Protein AF-A0A951IP80-F1 (afdb_monomer_lite)

Structure (mmCIF, N/CA/C/O backbone):
data_AF-A0A951IP80-F1
#
_entry.id   AF-A0A951IP80-F1
#
loop_
_atom_site.group_PDB
_atom_site.id
_atom_site.type_symbol
_atom_site.label_atom_id
_atom_site.label_alt_id
_atom_site.label_comp_id
_atom_site.label_asym_id
_atom_site.label_entity_id
_atom_site.label_seq_id
_atom_site.pdbx_PDB_ins_code
_atom_site.Cartn_x
_atom_site.Cartn_y
_atom_site.Cartn_z
_atom_site.occupancy
_atom_site.B_iso_or_equiv
_atom_site.auth_seq_id
_atom_site.auth_comp_id
_atom_site.auth_asym_id
_atom_site.auth_atom_id
_atom_site.pdbx_PDB_model_num
ATOM 1 N N . MET A 1 1 ? 84.090 -41.559 -26.066 1.00 47.00 1 MET A N 1
ATOM 2 C CA . MET A 1 1 ? 82.764 -41.017 -26.431 1.00 47.00 1 MET A CA 1
ATOM 3 C C . MET A 1 1 ? 81.929 -41.027 -25.162 1.00 47.00 1 MET A C 1
ATOM 5 O O . MET A 1 1 ? 81.468 -42.090 -24.776 1.00 47.00 1 MET A O 1
ATOM 9 N N . THR A 1 2 ? 81.849 -39.901 -24.449 1.00 48.41 2 THR A N 1
ATOM 10 C CA . THR A 1 2 ? 81.230 -39.841 -23.113 1.00 48.41 2 THR A CA 1
ATOM 11 C C . THR A 1 2 ? 80.015 -38.926 -23.162 1.00 48.41 2 THR A C 1
ATOM 13 O O . THR A 1 2 ? 80.117 -37.756 -23.520 1.00 48.41 2 THR A O 1
ATOM 16 N N . GLN A 1 3 ? 78.868 -39.521 -22.856 1.00 48.12 3 GLN A N 1
ATOM 17 C CA . GLN A 1 3 ? 77.526 -38.951 -22.875 1.00 48.12 3 GLN A CA 1
ATOM 18 C C . GLN A 1 3 ? 77.336 -38.036 -21.652 1.00 48.12 3 GLN A C 1
ATOM 20 O O . GLN A 1 3 ? 77.692 -38.412 -20.537 1.00 48.12 3 GLN A O 1
ATOM 25 N N . ARG A 1 4 ? 76.804 -36.827 -21.855 1.00 50.78 4 ARG A N 1
ATOM 26 C CA . ARG A 1 4 ? 76.487 -35.860 -20.788 1.00 50.78 4 ARG A CA 1
ATOM 27 C C . ARG A 1 4 ? 75.000 -36.009 -20.408 1.00 50.78 4 ARG A C 1
ATOM 29 O O . ARG A 1 4 ? 74.190 -36.132 -21.326 1.00 50.78 4 ARG A O 1
ATOM 36 N N . PRO A 1 5 ? 74.633 -36.039 -19.111 1.00 52.88 5 PRO A N 1
ATOM 37 C CA . PRO A 1 5 ? 73.276 -36.376 -18.676 1.00 52.88 5 PRO A CA 1
ATOM 38 C C . PRO A 1 5 ? 72.271 -35.234 -18.905 1.00 52.88 5 PRO A C 1
ATOM 40 O O . PRO A 1 5 ? 72.641 -34.058 -18.921 1.00 52.88 5 PRO A O 1
ATOM 43 N N . ALA A 1 6 ? 71.004 -35.615 -19.085 1.00 57.28 6 ALA A N 1
ATOM 44 C CA . ALA A 1 6 ? 69.852 -34.736 -19.293 1.00 57.28 6 ALA A CA 1
ATOM 45 C C . ALA A 1 6 ? 69.520 -33.879 -18.046 1.00 57.28 6 ALA A C 1
ATOM 47 O O . ALA A 1 6 ? 69.810 -34.307 -16.926 1.00 57.28 6 ALA A O 1
ATOM 48 N N . PRO A 1 7 ? 68.918 -32.682 -18.213 1.00 59.06 7 PRO A N 1
ATOM 49 C CA . PRO A 1 7 ? 68.475 -31.853 -17.090 1.00 59.06 7 PRO A CA 1
ATOM 50 C C . PRO A 1 7 ? 67.251 -32.462 -16.372 1.00 59.06 7 PRO A C 1
ATOM 52 O O . PRO A 1 7 ? 66.453 -33.141 -17.021 1.00 59.06 7 PRO A O 1
ATOM 55 N N . PRO A 1 8 ? 67.092 -32.231 -15.053 1.00 50.91 8 PRO A N 1
ATOM 56 C CA . PRO A 1 8 ? 66.005 -32.804 -14.265 1.00 50.91 8 PRO A CA 1
ATOM 57 C C . PRO A 1 8 ? 64.654 -32.140 -14.561 1.00 50.91 8 PRO A C 1
ATOM 59 O O . PRO A 1 8 ? 64.581 -30.936 -14.804 1.00 50.91 8 PRO A O 1
ATOM 62 N N . ASP A 1 9 ? 63.615 -32.974 -14.501 1.00 52.50 9 ASP A N 1
ATOM 63 C CA . ASP A 1 9 ? 62.179 -32.704 -14.617 1.00 52.50 9 ASP A CA 1
ATOM 64 C C . ASP A 1 9 ? 61.736 -31.257 -14.351 1.00 52.50 9 ASP A C 1
ATOM 66 O O . ASP A 1 9 ? 61.781 -30.753 -13.223 1.00 52.50 9 ASP A O 1
ATOM 70 N N . ALA A 1 10 ? 61.193 -30.622 -15.392 1.00 47.12 10 ALA A N 1
ATOM 71 C CA . ALA A 1 10 ? 60.323 -29.468 -15.233 1.00 47.12 10 ALA A CA 1
ATOM 72 C C . ALA A 1 10 ? 59.035 -29.927 -14.532 1.00 47.12 10 ALA A C 1
ATOM 74 O O . ALA A 1 10 ? 58.281 -30.747 -15.059 1.00 47.12 10 ALA A O 1
ATOM 75 N N . ARG A 1 11 ? 58.791 -29.412 -13.326 1.00 52.41 11 ARG A N 1
ATOM 76 C CA . ARG A 1 11 ? 57.542 -29.636 -12.590 1.00 52.41 11 ARG A CA 1
ATOM 77 C C . ARG A 1 11 ? 56.383 -29.060 -13.418 1.00 52.41 11 ARG A C 1
ATOM 79 O O . ARG A 1 11 ? 56.480 -27.903 -13.830 1.00 52.41 11 ARG A O 1
ATOM 86 N N . PRO A 1 12 ? 55.287 -29.795 -13.661 1.00 54.66 12 PRO A N 1
ATOM 87 C CA . PRO A 1 12 ? 54.096 -29.188 -14.221 1.00 54.66 12 PRO A CA 1
ATOM 88 C C . PRO A 1 12 ? 53.408 -28.479 -13.061 1.00 54.66 12 PRO A C 1
ATOM 90 O O . PRO A 1 12 ? 52.865 -29.155 -12.204 1.00 54.66 12 PRO A O 1
ATOM 93 N N . ASP A 1 13 ? 53.563 -27.161 -12.956 1.00 58.41 13 ASP A N 1
ATOM 94 C CA . ASP A 1 13 ? 52.585 -26.218 -12.376 1.00 58.41 13 ASP A CA 1
ATOM 95 C C . ASP A 1 13 ? 53.244 -24.857 -12.065 1.00 58.41 13 ASP A C 1
ATOM 97 O O . ASP A 1 13 ? 53.016 -24.252 -11.022 1.00 58.41 13 ASP A O 1
ATOM 101 N N . ASP A 1 14 ? 54.015 -24.309 -13.011 1.00 53.41 14 ASP A N 1
ATOM 102 C CA . ASP A 1 14 ? 54.258 -22.859 -13.092 1.00 53.41 14 ASP A CA 1
ATOM 103 C C . ASP A 1 14 ? 53.022 -22.175 -13.706 1.00 53.41 14 ASP A C 1
ATOM 105 O O . ASP A 1 14 ? 53.070 -21.571 -14.781 1.00 53.41 14 ASP A O 1
ATOM 109 N N . LYS A 1 15 ? 51.858 -22.307 -13.056 1.00 57.50 15 LYS A N 1
ATOM 110 C CA . LYS A 1 15 ? 50.717 -21.445 -13.385 1.00 57.50 15 LYS A CA 1
ATOM 111 C C . LYS A 1 15 ? 50.960 -20.093 -12.718 1.00 57.50 15 LYS A C 1
ATOM 113 O O . LYS A 1 15 ? 51.047 -20.052 -11.490 1.00 57.50 15 LYS A O 1
ATOM 118 N N . PRO A 1 16 ? 51.065 -18.994 -13.485 1.00 58.12 16 PRO A N 1
ATOM 119 C CA . PRO A 1 16 ? 51.219 -17.675 -12.893 1.00 58.12 16 PRO A CA 1
ATOM 120 C C . PRO A 1 16 ? 50.029 -17.374 -11.965 1.00 58.12 16 PRO A C 1
ATOM 122 O O . PRO A 1 16 ? 48.920 -17.869 -12.213 1.00 58.12 16 PRO A O 1
ATOM 125 N N . PRO A 1 17 ? 50.234 -16.581 -10.895 1.00 59.47 17 PRO A N 1
ATOM 126 C CA . PRO A 1 17 ? 49.144 -16.146 -10.034 1.00 59.47 17 PRO A CA 1
ATOM 127 C C . PRO A 1 17 ? 48.072 -15.481 -10.896 1.00 59.47 17 PRO A C 1
ATOM 129 O O . PRO A 1 17 ? 48.369 -14.651 -11.754 1.00 59.47 17 PRO A O 1
ATOM 132 N N . ARG A 1 18 ? 46.823 -15.908 -10.703 1.00 59.94 18 ARG A N 1
ATOM 133 C CA . ARG A 1 18 ? 45.674 -15.411 -11.457 1.00 59.94 18 ARG A CA 1
ATOM 134 C C . ARG A 1 18 ? 45.566 -13.910 -11.200 1.00 59.94 18 ARG A C 1
ATOM 136 O O . ARG A 1 18 ? 45.327 -13.506 -10.065 1.00 59.94 18 ARG A O 1
ATOM 143 N N . ASP A 1 19 ? 45.789 -13.116 -12.239 1.00 55.72 19 ASP A N 1
ATOM 144 C CA . ASP A 1 19 ? 45.681 -11.662 -12.187 1.00 55.72 19 ASP A CA 1
ATOM 145 C C . ASP A 1 19 ? 44.288 -11.293 -11.629 1.00 55.72 19 ASP A C 1
ATOM 147 O O . ASP A 1 19 ? 43.281 -11.766 -12.176 1.00 55.72 19 ASP A O 1
ATOM 151 N N . PRO A 1 20 ? 44.169 -10.492 -10.548 1.00 56.09 20 PRO A N 1
ATOM 152 C CA . PRO A 1 20 ? 42.867 -10.079 -10.012 1.00 56.09 20 PRO A CA 1
ATOM 153 C C . PRO A 1 20 ? 42.068 -9.212 -11.002 1.00 56.09 20 PRO A C 1
ATOM 155 O O . PRO A 1 20 ? 40.910 -8.895 -10.748 1.00 56.09 20 PRO A O 1
ATOM 158 N N . ALA A 1 21 ? 42.667 -8.850 -12.141 1.00 55.22 21 ALA A N 1
ATOM 159 C CA . ALA A 1 21 ? 42.051 -8.105 -13.232 1.00 55.22 21 ALA A CA 1
ATOM 160 C C . ALA A 1 21 ? 40.950 -8.872 -13.990 1.00 55.22 21 ALA A C 1
ATOM 162 O O . ALA A 1 21 ? 40.260 -8.277 -14.817 1.00 55.22 21 ALA A O 1
ATOM 163 N N . HIS A 1 22 ? 40.764 -10.171 -13.736 1.00 55.94 22 HIS A N 1
ATOM 164 C CA . HIS A 1 22 ? 39.645 -10.921 -14.299 1.00 55.94 22 HIS A CA 1
ATOM 165 C C . HIS A 1 22 ? 38.488 -10.969 -13.298 1.00 55.94 22 HIS A C 1
ATOM 167 O O . HIS A 1 22 ? 38.520 -11.805 -12.388 1.00 55.94 22 HIS A O 1
ATOM 173 N N . PRO A 1 23 ? 37.468 -10.096 -13.437 1.00 63.88 23 PRO A N 1
ATOM 174 C CA . PRO A 1 23 ? 36.306 -10.146 -12.567 1.00 63.88 23 PRO A CA 1
ATOM 175 C C . PRO A 1 23 ? 35.676 -11.538 -12.641 1.00 63.88 23 PRO A C 1
ATOM 177 O O . PRO A 1 23 ? 35.569 -12.143 -13.712 1.00 63.88 23 PRO A O 1
ATOM 180 N N . VAL A 1 24 ? 35.273 -12.060 -11.484 1.00 68.88 24 VAL A N 1
ATOM 181 C CA . VAL A 1 24 ? 34.455 -13.272 -11.428 1.00 68.88 24 VAL A CA 1
ATOM 182 C C . VAL A 1 24 ? 33.186 -12.998 -12.235 1.00 68.88 24 VAL A C 1
ATOM 184 O O . VAL A 1 24 ? 32.571 -11.943 -12.083 1.00 68.88 24 VAL A O 1
ATOM 187 N N . SER A 1 25 ? 32.825 -13.927 -13.123 1.00 70.31 25 SER A N 1
ATOM 188 C CA . SER A 1 25 ? 31.600 -13.820 -13.918 1.00 70.31 25 SER A CA 1
ATOM 189 C C . SER A 1 25 ? 30.406 -13.569 -12.992 1.00 70.31 25 SER A C 1
ATOM 191 O O . SER A 1 25 ? 30.200 -14.314 -12.032 1.00 70.31 25 SER A O 1
ATOM 193 N N . ARG A 1 26 ? 29.648 -12.502 -13.264 1.00 73.19 26 ARG A N 1
ATOM 194 C CA . ARG A 1 26 ? 28.523 -12.063 -12.425 1.00 73.19 26 ARG A CA 1
ATOM 195 C C . ARG A 1 26 ? 27.257 -12.902 -12.614 1.00 73.19 26 ARG A C 1
ATOM 197 O O . ARG A 1 26 ? 26.335 -12.830 -11.809 1.00 73.19 26 ARG A O 1
ATOM 204 N N . THR A 1 27 ? 27.231 -13.746 -13.643 1.00 73.88 27 THR A N 1
ATOM 205 C CA . THR A 1 27 ? 26.127 -14.667 -13.925 1.00 73.88 27 THR A CA 1
ATOM 206 C C . THR A 1 27 ? 26.266 -15.964 -13.133 1.00 73.88 27 THR A C 1
ATOM 208 O O . THR A 1 27 ? 27.230 -16.706 -13.361 1.00 73.88 27 THR A O 1
ATOM 211 N N . PRO A 1 28 ? 25.298 -16.317 -12.269 1.00 73.75 28 PRO A N 1
ATOM 212 C CA . PRO A 1 28 ? 25.217 -17.660 -11.707 1.00 73.75 28 PRO A CA 1
ATOM 213 C C . PRO A 1 28 ? 25.066 -18.674 -12.848 1.00 73.75 28 PRO A C 1
ATOM 215 O O . PRO A 1 28 ? 24.139 -18.573 -13.649 1.00 73.75 28 PRO A O 1
ATOM 218 N N . ARG A 1 29 ? 25.974 -19.650 -12.955 1.00 74.75 29 ARG A N 1
ATOM 219 C CA . ARG A 1 29 ? 25.961 -20.628 -14.053 1.00 74.75 29 ARG A CA 1
ATOM 220 C C . ARG A 1 29 ? 26.311 -22.018 -13.555 1.00 74.75 29 ARG A C 1
ATOM 222 O O . ARG A 1 29 ? 27.239 -22.192 -12.768 1.00 74.75 29 ARG A O 1
ATOM 229 N N . ALA A 1 30 ? 25.572 -23.010 -14.042 1.00 79.56 30 ALA A N 1
ATOM 230 C CA . ALA A 1 30 ? 25.906 -24.403 -13.804 1.00 79.56 30 ALA A CA 1
ATOM 231 C C . ALA A 1 30 ? 27.158 -24.796 -14.617 1.00 79.56 30 ALA A C 1
ATOM 233 O O . ALA A 1 30 ? 27.371 -24.283 -15.723 1.00 79.56 30 ALA A O 1
ATOM 234 N N . PRO A 1 31 ? 27.998 -25.715 -14.113 1.00 79.00 31 PRO A N 1
ATOM 235 C CA . PRO A 1 31 ? 29.113 -26.248 -14.887 1.00 79.00 31 PRO A CA 1
ATOM 236 C C . PRO A 1 31 ? 28.635 -26.828 -16.229 1.00 79.00 31 PRO A C 1
ATOM 238 O O . PRO A 1 31 ? 27.698 -27.619 -16.267 1.00 79.00 31 PRO A O 1
ATOM 241 N N . GLY A 1 32 ? 29.283 -26.444 -17.334 1.00 81.62 32 GLY A N 1
ATOM 242 C CA . GLY A 1 32 ? 29.000 -26.982 -18.674 1.00 81.62 32 GLY A CA 1
ATOM 243 C C . GLY A 1 32 ? 27.855 -26.322 -19.456 1.00 81.62 32 GLY A C 1
ATOM 244 O O . GLY A 1 32 ? 27.621 -26.707 -20.598 1.00 81.62 32 GLY A O 1
ATOM 245 N N . SER A 1 33 ? 27.161 -25.321 -18.907 1.00 79.69 33 SER A N 1
ATOM 246 C CA . SER A 1 33 ? 26.163 -24.540 -19.667 1.00 79.69 33 SER A CA 1
ATOM 247 C C . SER A 1 33 ? 26.809 -23.771 -20.840 1.00 79.69 33 SER A C 1
ATOM 249 O O . SER A 1 33 ? 28.026 -23.623 -20.842 1.00 79.69 33 SER A O 1
ATOM 251 N N . PRO A 1 34 ? 26.068 -23.249 -21.837 1.00 78.81 34 PRO A N 1
ATOM 252 C CA . PRO A 1 34 ? 26.581 -22.319 -22.865 1.00 78.81 34 PRO A CA 1
ATOM 253 C C . PRO A 1 34 ? 26.876 -20.917 -22.289 1.00 78.81 34 PRO A C 1
ATOM 255 O O . PRO A 1 34 ? 26.401 -20.632 -21.186 1.00 78.81 34 PRO A O 1
ATOM 258 N N . PRO A 1 35 ? 27.724 -20.085 -22.935 1.00 72.94 35 PRO A N 1
ATOM 259 C CA . PRO A 1 35 ? 28.078 -18.755 -22.425 1.00 72.94 35 PRO A CA 1
ATOM 260 C C . PRO A 1 35 ? 26.835 -17.859 -22.281 1.00 72.94 35 PRO A C 1
ATOM 262 O O . PRO A 1 35 ? 25.875 -18.057 -23.029 1.00 72.94 35 PRO A O 1
ATOM 265 N N . PRO A 1 36 ? 26.827 -16.923 -21.314 1.00 69.06 36 PRO A N 1
ATOM 266 C CA . PRO A 1 36 ? 25.682 -16.049 -21.078 1.00 69.06 36 PRO A CA 1
ATOM 267 C C . PRO A 1 36 ? 25.391 -15.166 -22.296 1.00 69.06 36 PRO A C 1
ATOM 269 O O . PRO A 1 36 ? 26.296 -14.812 -23.056 1.00 69.06 36 PRO A O 1
ATOM 272 N N . ALA A 1 37 ? 24.122 -14.801 -22.479 1.00 74.44 37 ALA A N 1
ATOM 273 C CA . ALA A 1 37 ? 23.787 -13.718 -23.389 1.00 74.44 37 ALA A CA 1
ATOM 274 C C . ALA A 1 37 ? 24.314 -12.397 -22.803 1.00 74.44 37 ALA A C 1
ATOM 276 O O . ALA A 1 37 ? 24.387 -12.238 -21.587 1.00 74.44 37 ALA A O 1
ATOM 277 N N . ALA A 1 38 ? 24.644 -11.425 -23.656 1.00 68.38 38 ALA A N 1
ATOM 278 C CA . ALA A 1 38 ? 25.215 -10.145 -23.219 1.00 68.38 38 ALA A CA 1
ATOM 279 C C . ALA A 1 38 ? 24.339 -9.388 -22.193 1.00 68.38 38 ALA A C 1
ATOM 281 O O . ALA A 1 38 ? 24.856 -8.625 -21.386 1.00 68.38 38 ALA A O 1
ATOM 282 N N . ALA A 1 39 ? 23.020 -9.614 -22.194 1.00 66.62 39 ALA A N 1
ATOM 283 C CA . ALA A 1 39 ? 22.103 -9.031 -21.214 1.00 66.62 39 ALA A CA 1
ATOM 284 C C . ALA A 1 39 ? 22.272 -9.618 -19.799 1.00 66.62 39 ALA A C 1
ATOM 286 O O . ALA A 1 39 ? 22.064 -8.913 -18.815 1.00 66.62 39 ALA A O 1
ATOM 287 N N . ASP A 1 40 ? 22.678 -10.884 -19.694 1.00 67.12 40 ASP A N 1
ATOM 288 C CA . ASP A 1 40 ? 22.830 -11.572 -18.412 1.00 67.12 40 ASP A CA 1
ATOM 289 C C . ASP A 1 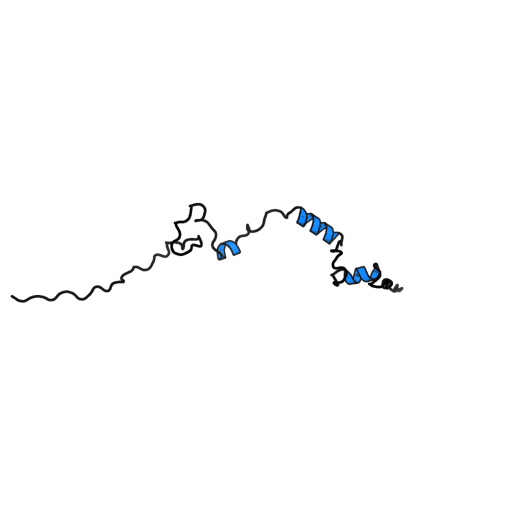40 ? 24.180 -11.249 -17.753 1.00 67.12 40 ASP A C 1
ATOM 291 O O . ASP A 1 40 ? 24.291 -11.293 -16.53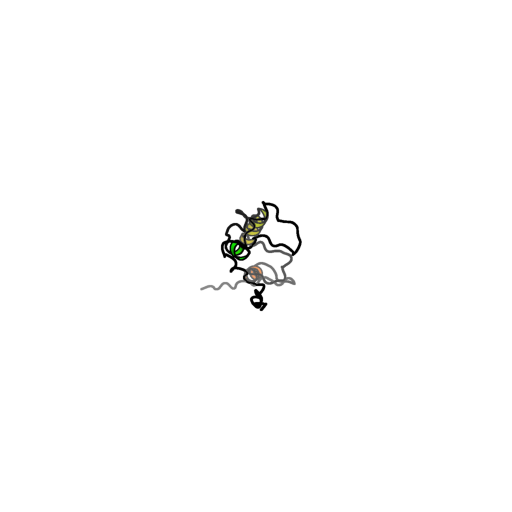0 1.00 67.12 40 ASP A O 1
ATOM 295 N N . GLU A 1 41 ? 25.206 -10.862 -18.526 1.00 68.56 41 GLU A N 1
ATOM 296 C CA . GLU A 1 41 ? 26.556 -10.558 -18.010 1.00 68.56 41 GLU A CA 1
ATOM 297 C C . GLU A 1 41 ? 26.599 -9.418 -16.976 1.00 68.56 41 GLU A C 1
ATOM 299 O O . GLU A 1 41 ? 27.574 -9.294 -16.228 1.00 68.56 41 GLU A O 1
ATOM 304 N N . HIS A 1 42 ? 25.535 -8.616 -16.894 1.00 72.00 42 HIS A N 1
ATOM 305 C CA . HIS A 1 42 ? 25.439 -7.438 -16.036 1.00 72.00 42 HIS A CA 1
ATOM 306 C C . HIS A 1 42 ? 24.569 -7.619 -14.787 1.00 72.00 42 HIS A C 1
ATOM 308 O O . HIS A 1 42 ? 24.298 -6.630 -14.109 1.00 72.00 42 HIS A O 1
ATOM 314 N N . LEU A 1 43 ? 24.150 -8.843 -14.448 1.00 79.81 43 LEU A N 1
ATOM 315 C CA . LEU A 1 43 ? 23.435 -9.074 -13.191 1.00 79.81 43 LEU A CA 1
ATOM 316 C C . LEU A 1 43 ? 24.293 -8.639 -11.994 1.00 79.81 43 LEU A C 1
ATOM 318 O O . LEU A 1 43 ? 25.472 -8.973 -11.901 1.00 79.81 43 LEU A O 1
ATOM 322 N N . GLU A 1 44 ? 23.691 -7.899 -11.071 1.00 85.19 44 GLU A N 1
ATOM 323 C CA . GLU A 1 44 ? 24.348 -7.476 -9.837 1.00 85.19 44 GLU A CA 1
ATOM 324 C C . GLU A 1 44 ? 24.699 -8.690 -8.960 1.00 85.19 44 GLU A C 1
ATOM 326 O O . GLU A 1 44 ? 23.912 -9.642 -8.812 1.00 85.19 44 GLU A O 1
ATOM 331 N N . LEU A 1 45 ? 25.887 -8.648 -8.350 1.00 85.44 45 LEU A N 1
ATOM 332 C CA . LEU A 1 45 ? 26.310 -9.658 -7.382 1.00 85.44 45 LEU A CA 1
ATOM 333 C C . LEU A 1 45 ? 25.394 -9.629 -6.148 1.00 85.44 45 LEU A C 1
ATOM 335 O O . LEU A 1 45 ? 24.839 -8.582 -5.828 1.00 85.44 45 LEU A O 1
ATOM 339 N N . PRO A 1 46 ? 25.255 -10.733 -5.389 1.00 85.31 46 PRO A N 1
ATOM 340 C CA . PRO A 1 46 ? 24.381 -10.758 -4.214 1.00 85.31 46 PRO A CA 1
ATOM 341 C C . PRO A 1 46 ? 24.622 -9.606 -3.224 1.00 85.31 46 PRO A C 1
ATOM 343 O O . PRO A 1 46 ? 23.664 -8.979 -2.792 1.00 85.31 46 PRO A O 1
ATOM 346 N N . HIS A 1 47 ? 25.886 -9.271 -2.944 1.00 86.38 47 HIS A N 1
ATOM 347 C CA . HIS A 1 47 ? 26.249 -8.169 -2.043 1.00 86.38 47 HIS A CA 1
ATOM 348 C C . HIS A 1 47 ? 26.095 -6.772 -2.668 1.00 86.38 47 HIS A C 1
ATOM 350 O O . HIS A 1 47 ? 26.010 -5.794 -1.935 1.00 86.38 47 HIS A O 1
ATOM 356 N N . GLU A 1 48 ? 26.064 -6.667 -3.999 1.00 86.94 48 GLU A N 1
ATOM 357 C CA . GLU A 1 48 ? 25.746 -5.420 -4.708 1.00 86.94 48 GLU A CA 1
ATOM 358 C C . GLU A 1 48 ? 24.224 -5.200 -4.700 1.00 86.94 48 GLU A C 1
ATOM 360 O O . GLU A 1 48 ? 23.767 -4.128 -4.314 1.00 86.94 48 GLU A O 1
ATOM 365 N N . ARG A 1 49 ? 23.436 -6.252 -4.985 1.00 87.00 49 ARG A N 1
ATOM 366 C CA . ARG A 1 49 ? 21.963 -6.229 -4.913 1.00 87.00 49 ARG A CA 1
ATOM 367 C C . ARG A 1 49 ? 21.451 -5.836 -3.539 1.00 87.00 49 ARG A C 1
ATOM 369 O O . ARG A 1 49 ? 20.518 -5.053 -3.428 1.00 87.00 49 ARG A O 1
ATOM 376 N N . GLU A 1 50 ? 22.055 -6.378 -2.484 1.00 86.69 50 GLU A N 1
ATOM 377 C CA . GLU A 1 50 ? 21.671 -6.056 -1.105 1.00 86.69 50 GLU A CA 1
ATOM 378 C C . GLU A 1 50 ? 21.960 -4.594 -0.728 1.00 86.69 50 GLU A C 1
ATOM 380 O O . GLU A 1 50 ? 21.307 -4.052 0.160 1.00 86.69 50 GLU A O 1
ATOM 385 N N . GLN A 1 51 ? 22.910 -3.943 -1.406 1.00 88.69 51 GLN A N 1
ATOM 386 C CA . GLN A 1 51 ? 23.214 -2.520 -1.229 1.00 88.69 51 GLN A CA 1
ATOM 387 C C . GLN A 1 51 ? 22.432 -1.615 -2.194 1.00 88.69 51 GLN A C 1
ATOM 389 O O . GLN A 1 51 ? 22.490 -0.391 -2.060 1.00 88.69 51 GLN A O 1
ATOM 394 N N . SER A 1 52 ? 21.700 -2.193 -3.149 1.00 87.44 52 SER A N 1
ATOM 395 C CA . SER A 1 52 ? 20.935 -1.447 -4.142 1.00 87.44 52 SER A CA 1
ATOM 396 C C . SER A 1 52 ? 19.640 -0.883 -3.556 1.00 87.44 52 SER A C 1
ATOM 398 O O . SER A 1 52 ? 18.869 -1.570 -2.881 1.00 87.44 52 SER A O 1
ATOM 400 N N . THR A 1 53 ? 19.364 0.386 -3.853 1.00 85.50 53 THR A N 1
ATOM 401 C CA . THR A 1 53 ? 18.128 1.077 -3.449 1.00 85.50 53 THR A CA 1
ATOM 402 C C . THR A 1 53 ? 16.985 0.899 -4.449 1.00 85.50 53 THR A C 1
ATOM 404 O O . THR A 1 53 ? 15.862 1.306 -4.166 1.00 85.50 53 THR A O 1
ATOM 407 N N . GLU A 1 54 ? 17.252 0.304 -5.615 1.00 83.75 54 GLU A N 1
ATOM 408 C CA . GLU A 1 54 ? 16.305 0.202 -6.739 1.00 83.75 54 GLU A CA 1
ATOM 409 C C . GLU A 1 54 ? 15.484 -1.098 -6.738 1.00 83.75 54 GLU A C 1
ATOM 411 O O . GLU A 1 54 ? 14.737 -1.381 -7.669 1.00 83.75 54 GLU A O 1
ATOM 416 N N . THR A 1 55 ? 15.586 -1.895 -5.673 1.00 81.62 55 THR A N 1
ATOM 417 C CA . THR A 1 55 ? 14.902 -3.195 -5.567 1.00 81.62 55 THR A CA 1
ATOM 418 C C . THR A 1 55 ? 13.377 -3.063 -5.439 1.00 81.62 55 THR A C 1
ATOM 420 O O . THR A 1 55 ? 12.638 -3.994 -5.760 1.00 81.62 55 THR A O 1
ATOM 423 N N . THR A 1 56 ? 12.888 -1.908 -4.983 1.00 83.88 56 THR A N 1
ATOM 424 C CA . THR A 1 56 ? 11.458 -1.649 -4.771 1.00 83.88 56 THR A CA 1
ATOM 425 C C . THR A 1 56 ? 10.910 -0.734 -5.862 1.00 83.88 56 THR A C 1
ATOM 427 O O . THR A 1 56 ? 11.578 0.203 -6.294 1.00 83.88 56 THR A O 1
ATOM 430 N N . ALA A 1 57 ? 9.663 -0.971 -6.279 1.00 86.19 57 ALA A N 1
ATOM 431 C CA . ALA A 1 57 ? 8.962 -0.085 -7.203 1.00 86.19 57 ALA A CA 1
ATOM 432 C C . ALA A 1 57 ? 8.897 1.362 -6.659 1.00 86.19 57 ALA A C 1
ATOM 434 O O . ALA A 1 57 ? 8.743 1.558 -5.451 1.00 86.19 57 ALA A O 1
ATOM 435 N N . PRO A 1 58 ? 8.957 2.389 -7.530 1.00 88.12 58 PRO A N 1
ATOM 436 C CA . PRO A 1 58 ? 8.980 3.792 -7.105 1.00 88.12 58 PRO A CA 1
ATOM 437 C C . PRO A 1 58 ? 7.677 4.249 -6.434 1.00 88.12 58 PRO A C 1
ATOM 439 O O . PRO A 1 58 ? 7.675 5.245 -5.713 1.00 88.12 58 PRO A O 1
ATOM 442 N N . ALA A 1 59 ? 6.571 3.544 -6.678 1.00 91.12 59 ALA A N 1
ATOM 443 C CA . ALA A 1 59 ? 5.277 3.810 -6.069 1.00 91.12 59 ALA A CA 1
ATOM 444 C C . ALA A 1 59 ? 4.640 2.500 -5.570 1.00 91.12 59 ALA A C 1
ATOM 446 O O . ALA A 1 59 ? 4.818 1.462 -6.215 1.00 91.12 59 ALA A O 1
ATOM 447 N N . PRO A 1 60 ? 3.886 2.540 -4.454 1.00 91.06 60 PRO A N 1
ATOM 448 C CA . PRO A 1 60 ? 3.069 1.416 -4.012 1.00 91.06 60 PRO A CA 1
ATOM 449 C C . PRO A 1 60 ? 2.007 1.039 -5.047 1.00 91.06 60 PRO A C 1
ATOM 451 O O . PRO A 1 60 ? 1.535 1.887 -5.807 1.00 91.06 60 PRO A O 1
ATOM 454 N N . ASP A 1 61 ? 1.575 -0.218 -5.014 1.00 94.81 61 ASP A N 1
ATOM 455 C CA . ASP A 1 61 ? 0.407 -0.665 -5.770 1.00 94.81 61 ASP A CA 1
ATOM 456 C C . ASP A 1 61 ? -0.858 0.110 -5.312 1.00 94.81 61 ASP A C 1
ATOM 458 O O . ASP A 1 61 ? -0.993 0.422 -4.115 1.00 94.81 61 ASP A O 1
ATOM 462 N N . PRO A 1 62 ? -1.793 0.469 -6.214 1.00 93.56 62 PRO A N 1
ATOM 463 C CA . PRO A 1 62 ? -3.079 1.052 -5.827 1.00 93.56 62 PRO A CA 1
ATOM 464 C C . PRO A 1 62 ? -3.820 0.255 -4.741 1.00 93.56 62 PRO A C 1
ATOM 466 O O . PRO A 1 62 ? -4.387 0.873 -3.835 1.00 93.56 62 PRO A O 1
ATOM 469 N N . ASP A 1 63 ? -3.757 -1.078 -4.762 1.00 94.25 63 ASP A N 1
ATOM 470 C CA . ASP A 1 63 ? -4.422 -1.924 -3.763 1.00 94.25 63 ASP A CA 1
ATOM 471 C C . ASP A 1 63 ? -3.783 -1.759 -2.374 1.00 94.25 63 ASP A C 1
ATOM 473 O O . ASP A 1 63 ? -4.484 -1.658 -1.363 1.00 94.25 63 ASP A O 1
ATOM 477 N N . MET A 1 64 ? -2.453 -1.609 -2.311 1.00 93.19 64 MET A N 1
ATOM 478 C CA . MET A 1 64 ? -1.748 -1.293 -1.061 1.00 93.19 64 MET A CA 1
ATOM 479 C C . MET A 1 64 ? -2.155 0.073 -0.502 1.00 93.19 64 MET A C 1
ATOM 481 O O . MET A 1 64 ? -2.259 0.250 0.713 1.00 93.19 64 MET A O 1
ATOM 485 N N . THR A 1 65 ? -2.395 1.046 -1.383 1.00 94.56 65 THR A N 1
ATOM 486 C CA . THR A 1 65 ? -2.840 2.387 -0.980 1.00 94.56 65 THR A CA 1
ATOM 487 C C . THR A 1 65 ? -4.241 2.346 -0.377 1.00 94.56 65 THR A C 1
ATOM 489 O O . THR A 1 65 ? -4.511 3.045 0.601 1.00 94.56 65 THR A O 1
ATOM 492 N N . GLN A 1 66 ? -5.140 1.535 -0.939 1.00 93.31 66 GLN A N 1
ATOM 493 C CA . GLN A 1 66 ? -6.482 1.365 -0.388 1.00 93.31 66 GLN A CA 1
ATOM 494 C C . GLN A 1 66 ? -6.437 0.658 0.967 1.00 93.31 66 GLN A C 1
ATOM 496 O O . GLN A 1 66 ? -7.016 1.161 1.927 1.00 93.31 66 GLN A O 1
ATOM 501 N N . ALA A 1 67 ? -5.670 -0.428 1.072 1.00 90.06 67 ALA A N 1
ATOM 502 C CA . ALA A 1 67 ? -5.483 -1.134 2.334 1.00 90.06 67 ALA A CA 1
ATOM 503 C C . ALA A 1 67 ? -4.941 -0.207 3.439 1.00 90.06 67 ALA A C 1
ATOM 505 O O . ALA A 1 67 ? -5.407 -0.253 4.574 1.00 90.06 67 ALA A O 1
ATOM 506 N N . HIS A 1 68 ? -4.004 0.689 3.115 1.00 91.62 68 HIS A N 1
ATOM 507 C CA . HIS A 1 68 ? -3.515 1.688 4.066 1.00 91.62 68 HIS A CA 1
ATOM 508 C C . HIS A 1 68 ? -4.632 2.613 4.577 1.00 91.62 68 HIS A C 1
ATOM 510 O O . HIS A 1 68 ? -4.759 2.802 5.786 1.00 91.62 68 HIS A O 1
ATOM 516 N N . LYS A 1 69 ? -5.471 3.141 3.678 1.00 93.25 69 LYS A N 1
ATOM 517 C CA . LYS A 1 69 ? -6.613 3.993 4.053 1.00 93.25 69 LYS A CA 1
ATOM 518 C C . LYS A 1 69 ? -7.633 3.246 4.903 1.00 93.25 69 LYS A C 1
ATOM 520 O O . LYS A 1 69 ? -8.173 3.820 5.843 1.00 93.25 69 LYS A O 1
ATOM 525 N N . ASP A 1 70 ? -7.882 1.980 4.588 1.00 88.62 70 ASP A N 1
ATOM 526 C CA . ASP A 1 70 ? -8.784 1.124 5.356 1.00 88.62 70 ASP A CA 1
ATOM 527 C C . ASP A 1 70 ? -8.263 0.963 6.794 1.00 88.62 70 ASP A C 1
ATOM 529 O O . ASP A 1 70 ? -9.012 1.163 7.752 1.0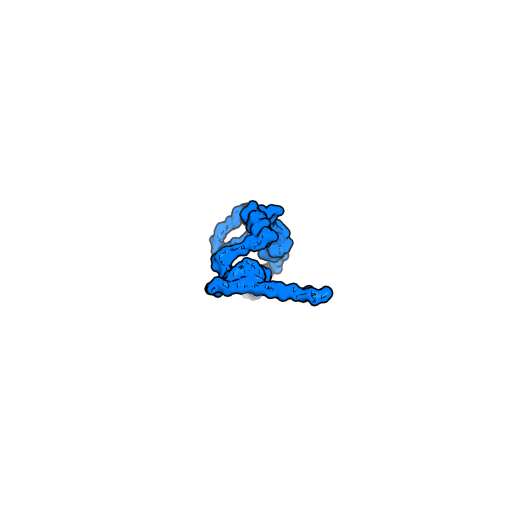0 88.62 70 ASP A O 1
ATOM 533 N N . LEU A 1 71 ? -6.958 0.720 6.960 1.00 85.06 71 LEU A N 1
ATOM 534 C CA . LEU A 1 71 ? -6.316 0.656 8.276 1.00 85.06 71 LEU A CA 1
ATOM 535 C C . LEU A 1 71 ? -6.369 1.998 9.026 1.00 85.06 71 LEU A C 1
ATOM 537 O O . LEU A 1 71 ? -6.678 2.006 10.219 1.00 85.06 71 LEU A O 1
ATOM 541 N N . GLU A 1 72 ? -6.119 3.131 8.359 1.00 85.44 72 GLU A N 1
ATOM 542 C CA . GLU A 1 72 ? -6.260 4.469 8.966 1.00 85.44 72 GLU A CA 1
ATOM 543 C C . GLU A 1 72 ? -7.702 4.762 9.404 1.00 85.44 72 GLU A C 1
ATOM 545 O O . GLU A 1 72 ? -7.929 5.375 10.449 1.00 85.44 72 GLU A O 1
ATOM 550 N N . ALA A 1 73 ? -8.685 4.279 8.642 1.00 86.38 73 ALA A N 1
ATOM 551 C CA . ALA A 1 73 ? -10.103 4.358 8.982 1.00 86.38 73 ALA A CA 1
ATOM 552 C C . ALA A 1 73 ? -10.518 3.373 10.095 1.00 86.38 73 ALA A C 1
ATOM 554 O O . ALA A 1 73 ? -11.674 3.381 10.526 1.00 86.38 73 ALA A O 1
ATOM 555 N N . GLY A 1 74 ? -9.596 2.535 10.582 1.00 80.38 74 GLY A N 1
ATOM 556 C CA . GLY A 1 74 ? -9.850 1.530 11.612 1.00 80.38 74 GLY A CA 1
ATOM 557 C C . GLY A 1 74 ? -10.606 0.301 11.104 1.00 80.38 74 GLY A C 1
ATOM 558 O O . GLY A 1 74 ? -11.177 -0.438 11.909 1.00 80.38 74 GLY A O 1
ATOM 559 N N . GLN A 1 75 ? -10.639 0.077 9.789 1.00 81.94 75 GLN A N 1
ATOM 560 C CA . GLN A 1 75 ? -11.168 -1.144 9.199 1.00 81.94 75 GLN A CA 1
ATOM 561 C C . GLN A 1 75 ? -10.170 -2.281 9.444 1.00 81.94 75 GLN A C 1
ATOM 563 O O . GLN A 1 75 ? -8.993 -2.196 9.108 1.00 81.94 75 GLN A O 1
ATOM 568 N N . VAL A 1 76 ? -10.656 -3.346 10.075 1.00 72.19 76 VAL A N 1
ATOM 569 C CA . VAL A 1 76 ? -9.884 -4.542 10.425 1.00 72.19 76 VAL A CA 1
ATOM 570 C C . VAL A 1 76 ? -10.584 -5.740 9.794 1.00 72.19 76 VAL A C 1
ATOM 572 O O . VAL A 1 76 ? -11.820 -5.790 9.797 1.00 72.19 76 VAL A O 1
ATOM 575 N N . ASP A 1 77 ? -9.817 -6.699 9.270 1.00 68.19 77 ASP A N 1
ATOM 576 C CA . ASP A 1 77 ? -10.359 -7.919 8.674 1.00 68.19 77 ASP A CA 1
ATOM 577 C C . ASP A 1 77 ? -11.344 -8.608 9.621 1.00 68.19 77 ASP A C 1
ATOM 579 O O . ASP A 1 77 ? -11.080 -8.908 10.790 1.00 68.19 77 ASP A O 1
ATOM 583 N N . THR A 1 78 ? -12.560 -8.786 9.113 1.00 56.97 78 THR A N 1
ATOM 584 C CA . THR A 1 78 ? -13.705 -9.161 9.941 1.00 56.97 78 THR A CA 1
ATOM 585 C C . THR A 1 78 ? -13.817 -10.667 10.178 1.00 56.97 78 THR A C 1
ATOM 587 O O . THR A 1 78 ? -14.691 -11.085 10.940 1.00 56.97 78 THR A O 1
ATOM 590 N N . ASP A 1 79 ? -12.959 -11.482 9.565 1.00 59.94 79 ASP A N 1
ATOM 591 C CA . ASP A 1 79 ? -12.818 -12.915 9.847 1.00 59.94 79 ASP A CA 1
ATOM 592 C C . ASP A 1 79 ? -11.906 -13.170 11.064 1.00 59.94 79 ASP A C 1
ATOM 594 O O . ASP A 1 79 ? -12.085 -14.151 11.785 1.00 59.94 79 ASP A O 1
ATOM 598 N N . MET A 1 80 ? -11.034 -12.214 11.401 1.00 51.12 80 MET A N 1
ATOM 599 C CA . MET A 1 80 ? -10.167 -12.222 12.583 1.00 51.12 80 MET A CA 1
ATOM 600 C C . MET A 1 80 ? -10.837 -11.680 13.858 1.00 51.12 80 MET A C 1
ATOM 602 O O . MET A 1 80 ? -10.160 -11.360 14.836 1.00 51.12 80 MET A O 1
ATOM 606 N N . ARG A 1 81 ? -12.177 -11.620 13.917 1.00 53.81 81 ARG A N 1
ATOM 607 C CA . ARG A 1 81 ? -12.950 -11.135 15.090 1.00 53.81 81 ARG A CA 1
ATOM 608 C C . ARG A 1 81 ? -12.601 -11.828 16.417 1.00 53.81 81 ARG A C 1
ATOM 610 O O . ARG A 1 81 ? -12.885 -11.267 17.476 1.00 53.81 81 ARG A O 1
ATOM 617 N N . ALA A 1 82 ? -12.011 -13.024 16.370 1.00 56.03 82 ALA A N 1
ATOM 618 C CA . ALA A 1 82 ? -11.587 -13.793 17.539 1.00 56.03 82 ALA A CA 1
ATOM 619 C C . ALA A 1 82 ? -10.144 -13.507 17.998 1.00 56.03 82 ALA A C 1
ATOM 621 O O . ALA A 1 82 ? -9.795 -13.855 19.125 1.00 56.03 82 ALA A O 1
ATOM 622 N N . THR A 1 83 ? -9.315 -12.863 17.175 1.00 56.19 83 THR A N 1
ATOM 623 C CA . THR A 1 83 ? -7.924 -12.555 17.520 1.00 56.19 83 THR A CA 1
ATOM 624 C C . THR A 1 83 ? -7.873 -11.149 18.128 1.00 56.19 83 THR A C 1
ATOM 626 O O . THR A 1 83 ? -8.311 -10.191 17.484 1.00 56.19 83 THR A O 1
ATOM 629 N N . PRO A 1 84 ? -7.406 -10.974 19.379 1.00 61.50 84 PRO A N 1
ATOM 630 C CA . PRO A 1 84 ? -7.281 -9.648 19.977 1.00 61.50 84 PRO A CA 1
ATOM 631 C C . PRO A 1 84 ? -6.257 -8.814 19.191 1.00 61.50 84 PRO A C 1
ATOM 633 O O . PRO A 1 84 ? -5.053 -9.016 19.322 1.00 61.50 84 PRO A O 1
ATOM 636 N N . GLY A 1 85 ? -6.744 -7.915 18.336 1.00 66.75 85 GLY A N 1
ATOM 637 C CA . GLY A 1 85 ? -5.931 -6.935 17.618 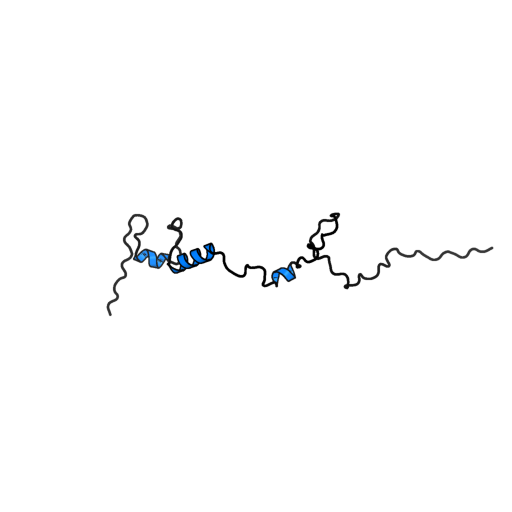1.00 66.75 85 GLY A CA 1
ATOM 638 C C . GLY A 1 85 ? -5.593 -5.714 18.478 1.00 66.75 85 GLY A C 1
ATOM 639 O O . GLY A 1 85 ? -5.988 -5.617 19.643 1.00 66.75 85 GLY A O 1
ATOM 640 N N . LEU A 1 86 ? -4.888 -4.749 17.882 1.00 64.50 86 LEU A N 1
ATOM 641 C CA . LEU A 1 86 ? -4.501 -3.483 18.521 1.00 64.50 86 LEU A CA 1
ATOM 642 C C . LEU A 1 86 ? -5.715 -2.679 19.034 1.00 64.50 86 LEU A C 1
ATOM 644 O O . LEU A 1 86 ? -5.637 -1.993 20.051 1.00 64.50 86 LEU A O 1
ATOM 648 N N . ASP A 1 87 ? -6.857 -2.808 18.360 1.00 64.88 87 ASP A N 1
ATOM 649 C CA . ASP A 1 87 ? -8.120 -2.137 18.671 1.00 64.88 87 ASP A CA 1
ATOM 650 C C . ASP A 1 87 ? -8.951 -2.846 19.756 1.00 64.88 87 ASP A C 1
ATOM 652 O O . ASP A 1 87 ? -9.997 -2.329 20.154 1.00 64.88 87 ASP A O 1
ATOM 656 N N . ALA A 1 88 ? -8.528 -4.015 20.255 1.00 71.75 88 ALA A N 1
ATOM 657 C CA . ALA A 1 88 ? -9.364 -4.876 21.098 1.00 71.75 88 ALA A CA 1
ATOM 658 C C . ALA A 1 88 ? -9.916 -4.153 22.341 1.00 71.75 88 ALA A C 1
ATOM 660 O O . ALA A 1 88 ? -11.083 -4.331 22.706 1.00 71.75 88 ALA A O 1
ATOM 661 N N . ALA A 1 89 ? -9.107 -3.283 22.956 1.00 71.31 89 ALA A N 1
ATOM 662 C CA . ALA A 1 89 ? -9.523 -2.466 24.092 1.00 71.31 89 ALA A CA 1
ATOM 663 C C . ALA A 1 89 ? -10.596 -1.435 23.703 1.00 71.31 89 ALA A C 1
ATOM 665 O O . ALA A 1 89 ? -11.609 -1.310 24.395 1.00 71.31 89 ALA A O 1
ATOM 666 N N . GLN A 1 90 ? -10.426 -0.738 22.577 1.00 70.19 90 GLN A N 1
ATOM 667 C CA . GLN A 1 90 ? -11.417 0.216 22.074 1.00 70.19 90 GLN A CA 1
ATOM 668 C C . GLN A 1 90 ? -12.711 -0.500 21.670 1.00 70.19 90 GLN A C 1
ATOM 670 O O . GLN A 1 90 ? -13.797 -0.065 22.048 1.00 70.19 90 GLN A O 1
ATOM 675 N N . ARG A 1 91 ? -12.609 -1.648 20.997 1.00 69.56 91 ARG A N 1
ATOM 676 C CA . ARG A 1 91 ? -13.748 -2.459 20.554 1.00 69.56 91 ARG A CA 1
ATOM 677 C C . ARG A 1 91 ? -14.594 -2.979 21.716 1.00 69.56 91 ARG A C 1
ATOM 679 O O . ARG A 1 91 ? -15.818 -2.930 21.631 1.00 69.56 91 ARG A O 1
ATOM 686 N N . SER A 1 92 ? -13.974 -3.368 22.834 1.00 71.44 92 SER A N 1
ATOM 687 C CA . SER A 1 92 ? -14.688 -3.79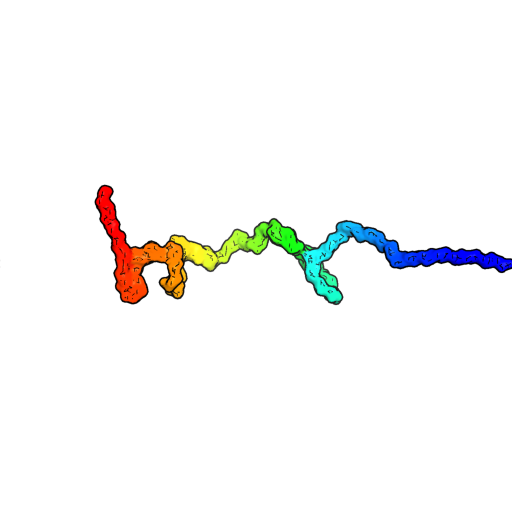8 24.053 1.00 71.44 92 SER A CA 1
ATOM 688 C C . SER A 1 92 ? -15.612 -2.727 24.659 1.00 71.44 92 SER A C 1
ATOM 690 O O . SER A 1 92 ? -16.530 -3.048 25.418 1.00 71.44 92 SER A O 1
ATOM 692 N N . ALA A 1 93 ? -15.397 -1.452 24.311 1.00 72.69 93 ALA A N 1
ATOM 693 C CA . ALA A 1 93 ? -16.218 -0.337 24.768 1.00 72.69 93 ALA A CA 1
ATOM 694 C C . ALA A 1 93 ? -17.445 -0.065 23.878 1.00 72.69 93 ALA A C 1
ATOM 696 O O . ALA A 1 93 ? -18.357 0.627 24.331 1.00 72.69 93 ALA A O 1
ATOM 697 N N . TYR A 1 94 ? -17.481 -0.582 22.642 1.00 67.06 94 TYR A N 1
ATOM 698 C CA . TYR A 1 94 ? -18.522 -0.252 21.654 1.00 67.06 94 TYR A CA 1
ATOM 699 C C . TYR A 1 94 ? -19.232 -1.468 21.053 1.00 67.06 94 TYR A C 1
ATOM 701 O O . TYR A 1 94 ? -20.381 -1.349 20.635 1.00 67.06 94 TYR A O 1
ATOM 709 N N . VAL A 1 95 ? -18.586 -2.634 21.022 1.00 65.81 95 VAL A N 1
ATOM 710 C CA . VAL A 1 95 ? -19.123 -3.851 20.407 1.00 65.81 95 VAL A CA 1
ATOM 711 C C . VAL A 1 95 ? -19.415 -4.879 21.500 1.00 65.81 95 VAL A C 1
ATOM 713 O O . VAL A 1 95 ? -18.539 -5.144 22.328 1.00 65.81 95 VAL A O 1
ATOM 716 N N . PRO A 1 96 ? -20.622 -5.473 21.525 1.00 64.75 96 PRO A N 1
ATOM 717 C CA . PRO A 1 96 ? -20.920 -6.574 22.424 1.00 64.75 96 PRO A CA 1
ATOM 718 C C . PRO A 1 96 ? -19.945 -7.738 22.214 1.00 64.75 96 PRO A C 1
ATOM 720 O O . PRO A 1 96 ? -19.674 -8.136 21.080 1.00 64.75 96 PRO A O 1
ATOM 723 N N . GLY A 1 97 ? -19.415 -8.283 23.306 1.00 65.19 97 GLY A N 1
ATOM 724 C CA . GLY A 1 97 ? -18.535 -9.449 23.260 1.00 65.19 97 GLY A CA 1
ATOM 725 C C . GLY A 1 97 ? -19.252 -10.687 22.711 1.00 65.19 97 GLY A C 1
ATOM 726 O O . GLY A 1 97 ? -20.485 -10.737 22.642 1.00 65.19 97 GLY A O 1
ATOM 727 N N . ALA A 1 98 ? -18.478 -11.711 22.341 1.00 58.69 98 ALA A N 1
ATOM 728 C CA . ALA A 1 98 ? -19.025 -13.002 21.927 1.00 58.69 98 ALA A CA 1
ATOM 729 C C . ALA A 1 98 ? -20.053 -13.510 22.960 1.00 58.69 98 ALA A C 1
ATOM 731 O O . ALA A 1 98 ? -19.803 -13.459 24.162 1.00 58.69 98 ALA A O 1
ATOM 732 N N . GLY A 1 99 ? -21.228 -13.946 22.493 1.00 63.72 99 GLY A N 1
ATOM 733 C CA . GLY A 1 99 ? -22.341 -14.341 23.368 1.00 63.72 99 GLY A CA 1
ATOM 734 C C . GLY A 1 99 ? -23.258 -13.198 23.834 1.00 63.72 99 GLY A C 1
ATOM 735 O O . GLY A 1 99 ? -24.084 -13.416 24.713 1.00 63.72 99 GLY A O 1
ATOM 736 N N . GLY A 1 100 ? -23.151 -11.991 23.261 1.00 62.94 100 GLY A N 1
ATOM 737 C CA . GLY A 1 100 ? -24.041 -10.864 23.585 1.00 62.94 100 GLY A CA 1
ATOM 738 C C . GLY A 1 100 ? -23.645 -10.097 24.851 1.00 62.94 100 GLY A C 1
ATOM 739 O O . GLY A 1 100 ? -24.453 -9.348 25.407 1.00 62.94 100 GLY A O 1
ATOM 740 N N . GLN A 1 101 ? -22.402 -10.272 25.309 1.00 60.12 101 GLN A N 1
ATOM 741 C CA . GLN A 1 101 ? -21.862 -9.593 26.483 1.00 60.12 101 GLN A CA 1
ATOM 742 C C . GLN A 1 101 ? -21.902 -8.072 26.265 1.00 60.12 101 GLN A C 1
ATOM 744 O O . GLN A 1 101 ? -21.352 -7.576 25.286 1.00 60.12 101 GLN A O 1
ATOM 749 N N . GLN A 1 102 ? -22.546 -7.322 27.159 1.00 63.56 102 GLN A N 1
ATOM 750 C CA . GLN A 1 102 ? -22.681 -5.868 27.014 1.00 63.56 102 GLN A CA 1
ATOM 751 C C . GLN A 1 102 ? -21.307 -5.170 27.041 1.00 63.56 102 GLN A C 1
ATOM 753 O O . GLN A 1 102 ? -20.443 -5.580 27.824 1.00 63.56 102 GLN A O 1
ATOM 758 N N . PRO A 1 103 ? -21.097 -4.112 26.232 1.00 65.00 103 PRO A N 1
ATOM 759 C CA . PRO A 1 103 ? -19.834 -3.382 26.210 1.00 65.00 103 PRO A CA 1
ATOM 760 C C . PRO A 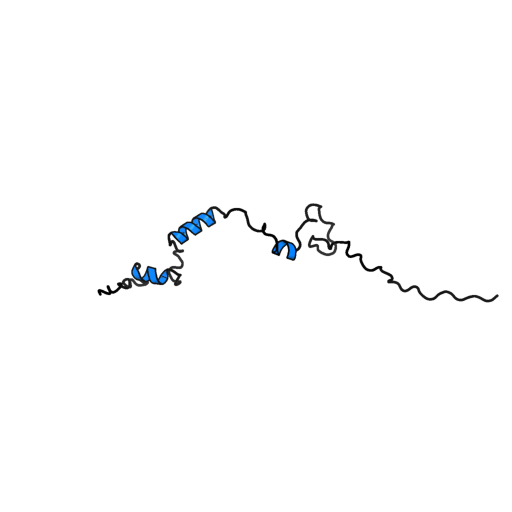1 103 ? -19.505 -2.806 27.592 1.00 65.00 103 PRO A C 1
ATOM 762 O O . PRO A 1 103 ? -20.392 -2.373 28.341 1.00 65.00 103 PRO A O 1
ATOM 765 N N . ALA A 1 104 ? -18.218 -2.799 27.942 1.00 65.62 104 ALA A N 1
ATOM 766 C CA . ALA A 1 104 ? -17.756 -2.331 29.242 1.00 65.62 104 ALA A CA 1
ATOM 767 C C . ALA A 1 104 ? -18.017 -0.820 29.375 1.00 65.62 104 ALA A C 1
ATOM 769 O O . ALA A 1 104 ? -17.332 0.012 28.779 1.00 65.62 104 ALA A O 1
ATOM 770 N N . ARG A 1 105 ? -19.040 -0.448 30.156 1.00 61.44 105 ARG A N 1
ATOM 771 C CA . ARG A 1 105 ? -19.386 0.958 30.404 1.00 61.44 105 ARG A CA 1
ATOM 772 C C . ARG A 1 105 ? -18.207 1.658 31.082 1.00 61.44 105 ARG A C 1
ATOM 774 O O . ARG A 1 105 ? -17.859 1.325 32.215 1.00 61.44 105 ARG A O 1
ATOM 781 N N . LYS A 1 106 ? -17.627 2.661 30.414 1.00 57.94 106 LYS A N 1
ATOM 782 C CA . LYS A 1 106 ? -16.641 3.568 31.018 1.00 57.94 106 LYS A CA 1
ATOM 783 C C . LYS A 1 106 ? -17.298 4.222 32.240 1.00 57.94 106 LYS A C 1
ATOM 785 O O . LYS A 1 106 ? -18.258 4.977 32.090 1.00 57.94 106 LYS A O 1
ATOM 790 N N . LYS A 1 107 ? -16.833 3.904 33.455 1.00 55.53 107 LYS A N 1
ATOM 791 C CA . LYS A 1 107 ? -17.274 4.612 34.664 1.00 55.53 107 LYS A CA 1
ATOM 792 C C . LYS A 1 107 ? -16.869 6.076 34.499 1.00 55.53 107 LYS A C 1
ATOM 794 O O . LYS A 1 107 ? -15.682 6.358 34.360 1.00 55.53 107 LYS A O 1
ATOM 799 N N . LYS A 1 108 ? -17.844 6.991 34.480 1.00 47.25 108 LYS A N 1
ATOM 800 C CA . LYS A 1 108 ? -17.575 8.427 34.612 1.00 47.25 108 LYS A CA 1
ATOM 801 C C . LYS A 1 108 ? -16.807 8.620 35.920 1.00 47.25 108 LYS A C 1
ATOM 803 O O . LYS A 1 108 ? -17.360 8.379 36.989 1.00 47.25 108 LYS A O 1
ATOM 808 N N . VAL A 1 109 ? -15.534 8.991 35.828 1.00 52.84 109 VAL A N 1
ATOM 809 C CA . VAL A 1 109 ? -14.818 9.578 36.958 1.00 52.84 109 VAL A CA 1
ATOM 810 C C . VAL A 1 109 ? -15.201 11.048 36.944 1.00 52.84 109 VAL A C 1
ATOM 812 O O . VAL A 1 109 ? -14.714 11.822 36.130 1.00 52.84 109 VAL A O 1
ATOM 815 N N . GLU A 1 110 ? -16.177 11.381 37.773 1.00 48.12 110 GLU A N 1
ATOM 816 C CA . GLU A 1 110 ? -16.526 12.750 38.123 1.00 48.12 110 GLU A CA 1
ATOM 817 C C . GLU A 1 110 ? -15.597 13.178 39.261 1.00 48.12 110 GLU A C 1
ATOM 819 O O . GLU A 1 110 ? -15.700 12.606 40.349 1.00 48.12 110 GLU A O 1
ATOM 824 N N . ARG A 1 111 ? -14.669 14.107 38.990 1.00 45.59 111 ARG A N 1
ATOM 825 C CA . ARG A 1 111 ? -14.075 15.062 39.943 1.00 45.59 111 ARG A CA 1
ATOM 826 C C . ARG A 1 111 ? -13.552 16.281 39.199 1.00 45.59 111 ARG A C 1
ATOM 828 O O . ARG A 1 111 ? -12.891 16.070 38.160 1.00 45.59 111 ARG A O 1
#

Foldseek 3Di:
DDDDDDDDDDDPDPPDDDDPVDDDQQADDDPPDDDDDPVRSPDDHPVRVVVDPPPDDPDDDPVVVVVVVCVVVVNDPPVCLVPCDPCNLVCLQPPQDPPRHDRDDDPPPDD

Radius of gyration: 35.59 Å; chains: 1; bounding box: 107×56×66 Å

pLDDT: mean 70.04, std 14.0, range [45.59, 94.81]

Secondary structure (DSSP, 8-state):
--PPPPPP---S--PPP--TTSPPPSS---TTPPPPPTTGGGPPPHHHHTT-STTS-SS--HHHHHHHHHHHTT---TT-TTS--TTHHHHTTTSPBTTTBPP--------

Sequence (111 aa):
MTQRPAPPDARPDDKPPRDPAHPVSRTPRAPGSPPPAAADEHLELPHEREQSTETTAPAPDPDMTQAHKDLEAGQVDTDMRATPGLDAAQRSAYVPGAGGQQPARKKKVER